Protein AF-A0A523CZY3-F1 (afdb_monomer_lite)

pLDDT: mean 94.45, std 6.7, range [57.03, 98.88]

Sequence (158 aa):
MQITEPMTLLTDYILAVGSLFFAVRLKATTHNQGQTCRKLWGLAFLFAAAAALLGGTYHGFSVYLGEFLHPALWNSTVYFIGLASGLMIAGTLSASLNRQDESVRWFLSGVGISLLGLGIQQSDLALHEHLNHNDLSHLILLGALYLFYRGSRLLQDR

Structure (mmCIF, N/CA/C/O backbone):
data_AF-A0A523CZY3-F1
#
_entry.id   AF-A0A523CZY3-F1
#
loop_
_atom_site.group_PDB
_atom_site.id
_atom_site.type_symbol
_atom_site.label_atom_id
_atom_site.label_alt_id
_atom_site.label_comp_id
_atom_site.label_asym_id
_atom_site.label_entity_id
_atom_site.label_seq_id
_atom_site.pdbx_PDB_ins_code
_atom_site.Cartn_x
_atom_site.Cartn_y
_atom_site.Cartn_z
_atom_site.occupancy
_atom_site.B_iso_or_equiv
_atom_site.auth_seq_id
_atom_site.auth_comp_id
_atom_site.auth_asym_id
_atom_site.auth_atom_id
_atom_site.pdbx_PDB_model_num
ATOM 1 N N . MET A 1 1 ? 5.371 -8.272 -27.652 1.00 79.31 1 MET A N 1
ATOM 2 C CA . MET A 1 1 ? 5.458 -7.113 -26.741 1.00 79.31 1 MET A CA 1
ATOM 3 C C . MET A 1 1 ? 6.466 -7.476 -25.661 1.00 79.31 1 MET A C 1
ATOM 5 O O . MET A 1 1 ? 6.351 -8.567 -25.120 1.00 79.31 1 MET A O 1
ATOM 9 N N . GLN A 1 2 ? 7.490 -6.656 -25.446 1.00 92.31 2 GLN A N 1
ATOM 10 C CA . GLN A 1 2 ? 8.529 -6.831 -24.432 1.00 92.31 2 GLN A CA 1
ATOM 11 C C . GLN A 1 2 ? 8.036 -6.247 -23.107 1.00 92.31 2 GLN A C 1
ATOM 13 O O . GLN A 1 2 ? 7.510 -5.143 -23.097 1.00 92.31 2 GLN A O 1
ATOM 18 N N . ILE A 1 3 ? 8.206 -6.974 -22.007 1.00 94.69 3 ILE A N 1
ATOM 19 C CA . ILE A 1 3 ? 7.921 -6.471 -20.659 1.00 94.69 3 ILE A CA 1
ATOM 20 C C . ILE A 1 3 ? 9.267 -6.163 -20.003 1.00 94.69 3 ILE A C 1
ATOM 22 O O . ILE A 1 3 ? 10.130 -7.041 -19.992 1.00 94.69 3 ILE A O 1
ATOM 26 N N . THR A 1 4 ? 9.465 -4.934 -19.517 1.00 94.50 4 THR A N 1
ATOM 27 C CA . THR A 1 4 ? 10.772 -4.478 -19.006 1.00 94.50 4 THR A CA 1
ATOM 28 C C . THR A 1 4 ? 11.160 -5.223 -17.732 1.00 94.50 4 THR A C 1
ATOM 30 O O . THR A 1 4 ? 12.243 -5.794 -17.658 1.00 94.50 4 THR A O 1
ATOM 33 N N . GLU A 1 5 ? 10.248 -5.273 -16.759 1.00 94.38 5 GLU A N 1
ATOM 34 C CA . GLU A 1 5 ? 10.439 -5.956 -15.479 1.00 94.38 5 GLU A CA 1
ATOM 35 C C . GLU A 1 5 ? 9.238 -6.874 -15.189 1.00 94.38 5 GLU A C 1
ATOM 37 O O . GLU A 1 5 ? 8.293 -6.482 -14.499 1.00 94.38 5 GLU A O 1
ATOM 42 N N . PRO A 1 6 ? 9.209 -8.097 -15.750 1.00 95.50 6 PRO A N 1
ATOM 43 C CA . PRO A 1 6 ? 8.019 -8.949 -15.705 1.00 95.50 6 PRO A CA 1
ATOM 44 C C . PRO A 1 6 ? 7.641 -9.401 -14.295 1.00 95.50 6 PRO A C 1
ATOM 46 O O . PRO A 1 6 ? 6.455 -9.543 -13.999 1.00 95.50 6 PRO A O 1
ATOM 49 N N . MET A 1 7 ? 8.629 -9.605 -13.424 1.00 96.69 7 MET A N 1
ATOM 50 C CA . MET A 1 7 ? 8.381 -10.028 -12.047 1.00 96.69 7 MET A CA 1
ATOM 51 C C . MET A 1 7 ? 7.964 -8.864 -11.150 1.00 96.69 7 MET A C 1
ATOM 53 O O . MET A 1 7 ? 6.993 -9.022 -10.404 1.00 96.69 7 MET A O 1
ATOM 57 N N . THR A 1 8 ? 8.557 -7.678 -11.328 1.00 96.56 8 THR A N 1
ATOM 58 C CA . THR A 1 8 ? 8.118 -6.467 -10.624 1.00 96.56 8 THR A CA 1
ATOM 59 C C . THR A 1 8 ? 6.666 -6.145 -10.985 1.00 96.56 8 THR A C 1
ATOM 61 O O . THR A 1 8 ? 5.829 -6.005 -10.098 1.00 96.56 8 THR A O 1
ATOM 64 N N . LEU A 1 9 ? 6.325 -6.167 -12.284 1.00 97.62 9 LEU A N 1
ATOM 65 C CA . LEU A 1 9 ? 4.948 -6.030 -12.785 1.00 97.62 9 LEU A CA 1
ATOM 66 C C . LEU A 1 9 ? 3.992 -7.021 -12.104 1.00 97.62 9 LEU A C 1
ATOM 68 O O . LEU A 1 9 ? 2.909 -6.643 -11.653 1.00 97.62 9 LEU A O 1
ATOM 72 N N . LEU A 1 10 ? 4.369 -8.303 -12.063 1.00 98.00 10 LEU A N 1
ATOM 73 C CA . LEU A 1 10 ? 3.531 -9.355 -11.494 1.00 98.00 10 LEU A CA 1
ATOM 74 C C . LEU A 1 10 ? 3.296 -9.131 -9.998 1.00 98.00 10 LEU A C 1
ATOM 76 O O . LEU A 1 10 ? 2.154 -9.208 -9.538 1.00 98.00 10 LEU A O 1
ATOM 80 N N . THR A 1 11 ? 4.355 -8.863 -9.234 1.00 98.19 11 THR A N 1
ATOM 81 C CA . THR A 1 11 ? 4.254 -8.655 -7.785 1.00 98.19 11 THR A CA 1
ATOM 82 C C . THR A 1 11 ? 3.494 -7.376 -7.441 1.00 98.19 11 THR A C 1
ATOM 84 O O . THR A 1 11 ? 2.678 -7.402 -6.518 1.00 98.19 11 THR A O 1
ATOM 87 N N . ASP A 1 12 ? 3.642 -6.313 -8.231 1.00 98.44 12 ASP A N 1
ATOM 88 C CA . ASP A 1 12 ? 2.827 -5.100 -8.134 1.00 98.44 12 ASP A CA 1
ATOM 89 C C . ASP A 1 12 ? 1.341 -5.388 -8.360 1.00 98.44 12 ASP A C 1
ATOM 91 O O . ASP A 1 12 ? 0.480 -4.928 -7.609 1.00 98.44 12 ASP A O 1
ATOM 95 N N . TYR A 1 13 ? 0.997 -6.196 -9.362 1.00 98.69 13 TYR A N 1
ATOM 96 C CA . TYR A 1 13 ? -0.403 -6.531 -9.628 1.00 98.69 13 TYR A CA 1
ATOM 97 C C . TYR A 1 13 ? -0.991 -7.445 -8.547 1.00 98.69 13 TYR A C 1
ATOM 99 O O . TYR A 1 13 ? -2.154 -7.282 -8.171 1.00 98.69 13 TYR A O 1
ATOM 107 N N . ILE A 1 14 ? -0.193 -8.353 -7.977 1.00 98.69 14 ILE A N 1
ATOM 108 C CA . ILE A 1 14 ? -0.583 -9.134 -6.794 1.00 98.69 14 ILE A CA 1
ATOM 109 C C . ILE A 1 14 ? -0.837 -8.198 -5.602 1.00 98.69 14 ILE A C 1
ATOM 111 O O . ILE A 1 14 ? -1.865 -8.324 -4.928 1.00 98.69 14 ILE A O 1
ATOM 115 N N . LEU A 1 15 ? 0.052 -7.230 -5.364 1.00 98.69 15 LEU A N 1
ATOM 116 C CA . LEU A 1 15 ? -0.095 -6.214 -4.323 1.00 98.69 15 LEU A CA 1
ATOM 117 C C . LEU A 1 15 ? -1.354 -5.361 -4.544 1.00 98.69 15 LEU A C 1
ATOM 119 O O . LEU A 1 15 ? -2.098 -5.106 -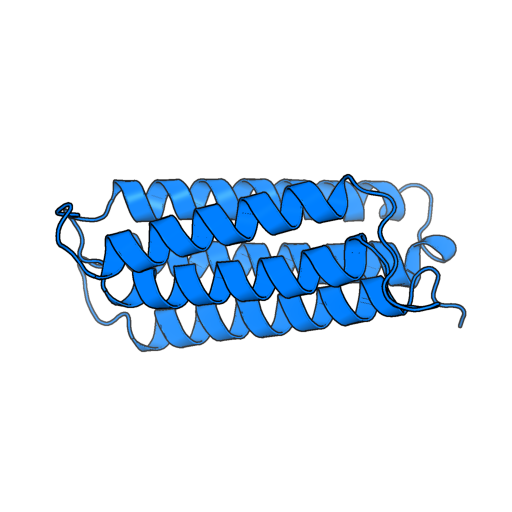3.591 1.00 98.69 15 LEU A O 1
ATOM 123 N N . ALA A 1 16 ? -1.643 -4.980 -5.790 1.00 98.81 16 ALA A N 1
ATOM 124 C CA . ALA A 1 16 ? -2.826 -4.217 -6.169 1.00 98.81 16 ALA A CA 1
ATOM 125 C C . ALA A 1 16 ? -4.119 -4.989 -5.875 1.00 98.81 16 ALA A C 1
ATOM 127 O O . ALA A 1 16 ? -5.013 -4.479 -5.194 1.00 98.81 16 ALA A O 1
ATOM 128 N N . VAL A 1 17 ? -4.201 -6.244 -6.326 1.00 98.81 17 VAL A N 1
ATOM 129 C CA . VAL A 1 17 ? -5.361 -7.118 -6.092 1.00 98.81 17 VAL A CA 1
ATOM 130 C C . VAL A 1 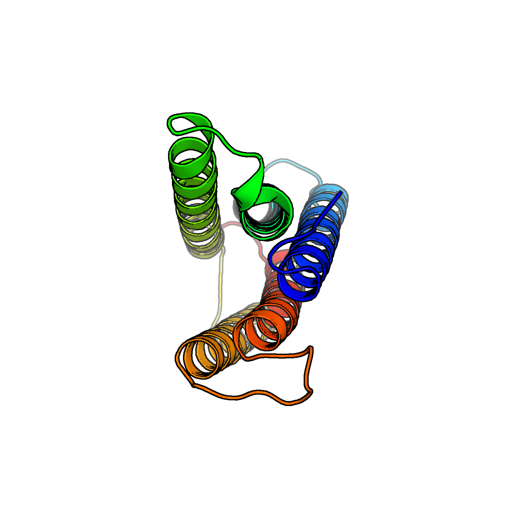17 ? -5.552 -7.388 -4.600 1.00 98.81 17 VAL A C 1
ATOM 132 O O . VAL A 1 17 ? -6.673 -7.278 -4.099 1.00 98.81 17 VAL A O 1
ATOM 135 N N . GLY A 1 18 ? -4.477 -7.692 -3.868 1.00 98.81 18 GLY A N 1
ATOM 136 C CA . GLY A 1 18 ? -4.527 -7.925 -2.425 1.00 98.81 18 GLY A CA 1
ATOM 137 C C . GLY A 1 18 ? -5.005 -6.696 -1.649 1.00 98.81 18 GLY A C 1
ATOM 138 O O . GLY A 1 18 ? -5.902 -6.794 -0.810 1.00 98.81 18 GLY A O 1
ATOM 139 N N . SER A 1 19 ? -4.483 -5.518 -1.988 1.00 98.75 19 SER A N 1
ATOM 140 C CA . SER A 1 19 ? -4.887 -4.247 -1.375 1.00 98.75 19 SER A CA 1
ATOM 141 C C . SER A 1 19 ? -6.349 -3.910 -1.675 1.00 98.75 19 SER A C 1
ATOM 143 O O . SER A 1 19 ? -7.103 -3.548 -0.769 1.00 98.75 19 SER A O 1
ATOM 145 N N . LEU A 1 20 ? -6.800 -4.110 -2.918 1.00 98.81 20 LEU A N 1
ATOM 146 C CA . LEU A 1 20 ? -8.201 -3.915 -3.292 1.00 98.81 20 LEU A CA 1
ATOM 147 C C . LEU A 1 20 ? -9.116 -4.887 -2.540 1.00 98.81 20 LEU A C 1
ATOM 149 O O . LEU A 1 20 ? -10.170 -4.490 -2.039 1.00 98.81 20 LEU A O 1
ATOM 153 N N . PHE A 1 21 ? -8.700 -6.147 -2.406 1.00 98.75 21 PHE A N 1
ATOM 154 C CA . PHE A 1 21 ? -9.416 -7.137 -1.612 1.00 98.75 21 PHE A CA 1
ATOM 155 C C . PHE A 1 21 ? -9.564 -6.678 -0.154 1.00 98.75 21 PHE A C 1
ATOM 157 O O . PHE A 1 21 ? -10.675 -6.712 0.380 1.00 98.75 21 PHE A O 1
ATOM 164 N N . PHE A 1 22 ? -8.502 -6.174 0.483 1.00 98.62 22 PHE A N 1
ATOM 165 C CA . PHE A 1 22 ? -8.580 -5.629 1.845 1.00 98.62 22 PHE A CA 1
ATOM 166 C C . PHE A 1 22 ? -9.536 -4.435 1.938 1.00 98.62 22 PHE A C 1
ATOM 168 O O . PHE A 1 22 ? -10.375 -4.408 2.843 1.00 98.62 22 PHE A O 1
ATOM 175 N N . ALA A 1 23 ? -9.485 -3.502 0.982 1.00 98.38 23 ALA A N 1
ATOM 176 C CA . ALA A 1 23 ? -10.388 -2.353 0.919 1.00 98.38 23 ALA A CA 1
ATOM 177 C C . ALA A 1 23 ? -11.863 -2.785 0.845 1.00 98.38 23 ALA A C 1
ATOM 179 O O . ALA A 1 23 ? -12.694 -2.344 1.645 1.00 98.38 23 ALA A O 1
ATOM 180 N N . VAL A 1 24 ? -12.190 -3.696 -0.079 1.00 97.69 24 VAL A N 1
ATOM 181 C CA . VAL A 1 24 ? -13.554 -4.210 -0.281 1.00 97.69 24 VAL A CA 1
ATOM 182 C C . VAL A 1 24 ? -14.039 -4.966 0.952 1.00 97.69 24 VAL A C 1
ATOM 184 O O . VAL A 1 24 ? -15.159 -4.741 1.415 1.00 97.69 24 VAL A O 1
ATOM 187 N N . ARG A 1 25 ? -13.203 -5.838 1.525 1.00 96.81 25 ARG A N 1
ATOM 188 C CA . ARG A 1 25 ? -13.568 -6.630 2.706 1.00 96.81 25 ARG A CA 1
ATOM 189 C C . ARG A 1 25 ? -13.750 -5.764 3.945 1.00 96.81 25 ARG A C 1
ATOM 191 O O . ARG A 1 25 ? -14.665 -6.030 4.718 1.00 96.81 25 ARG A O 1
ATOM 198 N N . LEU A 1 26 ? -12.920 -4.740 4.137 1.00 95.31 26 LEU A N 1
ATOM 199 C CA . LEU A 1 26 ? -13.064 -3.814 5.259 1.00 95.31 26 LEU A CA 1
ATOM 200 C C . LEU A 1 26 ? -14.341 -2.976 5.110 1.00 95.31 26 LEU A C 1
ATOM 202 O O . LEU A 1 26 ? -15.122 -2.878 6.060 1.00 95.31 26 LEU A O 1
ATOM 206 N N . LYS A 1 27 ? -14.613 -2.462 3.902 1.00 93.62 27 LYS A N 1
ATOM 207 C CA . LYS A 1 27 ? -15.857 -1.746 3.579 1.00 93.62 27 LYS A CA 1
ATOM 208 C C . LYS A 1 27 ? -17.091 -2.610 3.839 1.00 93.62 27 LYS A C 1
ATOM 210 O O . LYS A 1 27 ? -18.039 -2.125 4.444 1.00 93.62 27 LYS A O 1
ATOM 215 N N . ALA A 1 28 ? -17.062 -3.884 3.448 1.00 90.69 28 ALA A N 1
ATOM 216 C CA . ALA A 1 28 ? -18.165 -4.819 3.670 1.00 90.69 28 ALA A CA 1
ATOM 217 C C . ALA A 1 28 ? -18.463 -5.073 5.158 1.00 90.69 28 ALA A C 1
ATOM 219 O O . ALA A 1 28 ? -19.579 -5.434 5.491 1.00 90.69 28 ALA A O 1
ATOM 220 N N . THR A 1 29 ? -17.487 -4.878 6.050 1.00 86.38 29 THR A N 1
ATOM 221 C CA . THR A 1 29 ? -17.675 -4.977 7.510 1.00 86.38 29 THR A CA 1
ATOM 222 C C . THR A 1 29 ? -17.941 -3.629 8.188 1.00 86.38 29 THR A C 1
ATOM 224 O O . THR A 1 29 ? -18.098 -3.566 9.408 1.00 86.38 29 THR A O 1
ATOM 227 N N . THR A 1 30 ? -17.976 -2.542 7.412 1.00 84.56 30 THR A N 1
ATOM 228 C CA . THR A 1 30 ? -18.173 -1.179 7.909 1.00 84.56 30 THR A CA 1
ATOM 229 C C . THR A 1 30 ? -19.651 -0.802 7.795 1.00 84.56 30 THR A C 1
ATOM 231 O O . THR A 1 30 ? -20.086 -0.251 6.785 1.00 84.56 30 THR A O 1
ATOM 234 N N . HIS A 1 31 ? -20.436 -1.115 8.826 1.00 69.50 31 HIS A N 1
ATOM 235 C CA . HIS A 1 31 ? -21.859 -0.768 8.908 1.00 69.50 31 HIS A CA 1
ATOM 236 C C . HIS A 1 31 ? -22.067 0.369 9.930 1.00 69.50 31 HIS A C 1
ATOM 238 O O . HIS A 1 31 ? -21.618 0.241 11.064 1.00 69.50 31 HIS A O 1
ATOM 244 N N . ASN A 1 32 ? -22.784 1.435 9.539 1.00 61.97 32 ASN A N 1
ATOM 245 C CA . ASN A 1 32 ? -23.269 2.573 10.360 1.00 61.97 32 ASN A CA 1
ATOM 246 C C . ASN A 1 32 ? -22.369 3.822 10.540 1.00 61.97 32 ASN A C 1
ATOM 248 O O . ASN A 1 32 ? -21.200 3.877 10.150 1.00 61.97 32 ASN A O 1
ATOM 252 N N . GLN A 1 33 ? -23.004 4.883 11.064 1.00 57.03 33 GLN A N 1
ATOM 253 C CA . GLN A 1 33 ? -22.395 6.145 11.508 1.00 57.03 33 GLN A CA 1
ATOM 254 C C . GLN A 1 33 ? -21.421 5.871 12.677 1.00 57.03 33 GLN A C 1
ATOM 256 O O . GLN A 1 33 ? -21.720 5.030 13.518 1.00 57.03 33 GLN A O 1
ATOM 261 N N . GLY A 1 34 ? -20.256 6.538 12.709 1.00 65.88 34 GLY A N 1
ATOM 262 C CA . GLY A 1 34 ? -19.225 6.338 13.750 1.00 65.88 34 GLY A CA 1
ATOM 263 C C . GLY A 1 34 ? -18.161 5.261 13.464 1.00 65.88 34 GLY A C 1
ATOM 264 O O . GLY A 1 34 ? -17.721 4.576 14.382 1.00 65.88 34 GLY A O 1
ATOM 265 N N . GLN A 1 35 ? -17.768 5.066 12.194 1.00 84.06 35 GLN A N 1
ATOM 266 C CA . GLN A 1 35 ? -16.633 4.197 11.805 1.00 84.06 35 GLN A CA 1
ATOM 267 C C . GLN A 1 35 ? -15.645 4.904 10.862 1.00 84.06 35 GLN A C 1
ATOM 269 O O . GLN A 1 35 ? -15.196 4.356 9.851 1.00 84.06 35 GLN A O 1
ATOM 274 N N . THR A 1 36 ? -15.356 6.165 11.157 1.00 92.75 36 THR A N 1
ATOM 275 C CA . THR A 1 36 ? -14.407 7.026 10.445 1.00 92.75 36 THR A CA 1
ATOM 276 C C . THR A 1 36 ? -13.043 6.358 10.308 1.00 92.75 36 THR A C 1
ATOM 278 O O . THR A 1 36 ? -12.510 6.311 9.198 1.00 92.75 36 THR A O 1
ATOM 281 N N . CYS A 1 37 ? -12.525 5.741 11.375 1.00 94.19 37 CYS A N 1
ATOM 282 C CA . CYS A 1 37 ? -11.226 5.069 11.353 1.00 94.19 37 CYS A CA 1
ATOM 283 C C . CYS A 1 37 ? -11.160 3.954 10.300 1.00 94.19 37 CYS A C 1
ATOM 285 O O . CYS A 1 37 ? -10.229 3.902 9.494 1.00 94.19 37 CYS A O 1
ATOM 287 N N . ARG A 1 38 ? -12.189 3.101 10.234 1.00 94.94 38 ARG A N 1
ATOM 288 C CA . ARG A 1 38 ? -12.277 1.994 9.268 1.00 94.94 38 ARG A CA 1
ATOM 289 C C . ARG A 1 38 ? -12.485 2.488 7.843 1.00 94.94 38 ARG A C 1
ATOM 291 O O . ARG A 1 38 ? -11.919 1.912 6.918 1.00 94.94 38 ARG A O 1
ATOM 298 N N . LYS A 1 39 ? -13.253 3.567 7.652 1.00 95.44 39 LYS A N 1
ATOM 299 C CA . LYS A 1 39 ? -13.440 4.198 6.334 1.00 95.44 39 LYS A CA 1
ATOM 300 C C . LYS A 1 39 ? -12.129 4.762 5.792 1.00 95.44 39 LYS A C 1
ATOM 302 O O . LYS A 1 39 ? -11.818 4.524 4.628 1.00 95.44 39 LYS A O 1
ATOM 307 N N . LEU A 1 40 ? -11.355 5.453 6.630 1.00 97.06 40 LEU A N 1
ATOM 308 C CA . LEU A 1 40 ? -10.042 5.988 6.264 1.00 97.06 40 LEU A CA 1
ATOM 309 C C . LEU A 1 40 ? -9.062 4.864 5.912 1.00 97.06 40 LEU A C 1
ATOM 311 O O . LEU A 1 40 ? -8.424 4.929 4.866 1.00 97.06 40 LEU A O 1
ATOM 315 N N . TRP A 1 41 ? -9.022 3.787 6.701 1.00 97.81 41 TRP A N 1
ATOM 316 C CA . TRP A 1 41 ? -8.233 2.593 6.374 1.00 97.81 41 TRP A CA 1
ATOM 317 C C . TRP A 1 41 ? -8.680 1.914 5.074 1.00 97.81 41 TRP A C 1
ATOM 319 O O . TRP A 1 41 ? -7.846 1.527 4.260 1.00 97.81 41 TRP A O 1
ATOM 329 N N . GLY A 1 42 ? -9.988 1.807 4.831 1.00 97.94 42 GLY A N 1
ATOM 330 C CA . GLY A 1 42 ? -10.519 1.257 3.582 1.00 97.94 42 GLY A CA 1
ATOM 331 C C . GLY A 1 42 ? -10.114 2.090 2.367 1.00 97.94 42 GLY A C 1
ATOM 332 O O . GLY A 1 42 ? -9.721 1.534 1.342 1.00 97.94 42 GLY A O 1
ATOM 333 N N . LEU A 1 43 ? -10.153 3.418 2.496 1.00 98.19 43 LEU A N 1
ATOM 334 C CA . LEU A 1 43 ? -9.699 4.336 1.456 1.00 98.19 43 LEU A CA 1
ATOM 335 C C . LEU A 1 43 ? -8.178 4.256 1.259 1.00 98.19 43 LEU A C 1
ATOM 337 O O . LEU A 1 43 ? -7.713 4.272 0.123 1.00 98.19 43 LEU A O 1
ATOM 341 N N . ALA A 1 44 ? -7.410 4.092 2.337 1.00 98.62 44 ALA A N 1
ATOM 342 C CA . ALA A 1 44 ? -5.969 3.889 2.262 1.00 98.62 44 ALA A CA 1
ATOM 343 C C . ALA A 1 44 ? -5.605 2.635 1.454 1.00 98.62 44 ALA A C 1
ATOM 345 O O . ALA A 1 44 ? -4.768 2.709 0.559 1.00 98.62 44 ALA A O 1
ATOM 346 N N . PHE A 1 45 ? -6.269 1.502 1.712 1.00 98.75 45 PHE A N 1
ATOM 347 C CA . PHE A 1 45 ? -6.065 0.274 0.935 1.00 98.75 45 PHE A CA 1
ATOM 348 C C . PHE A 1 45 ? -6.466 0.437 -0.537 1.00 98.75 45 PHE A C 1
ATOM 350 O O . PHE A 1 45 ? -5.810 -0.124 -1.411 1.00 98.75 45 PHE A O 1
ATOM 357 N N . LEU A 1 46 ? -7.503 1.228 -0.829 1.00 98.75 46 LEU A N 1
ATOM 358 C CA . LEU A 1 46 ? -7.896 1.529 -2.206 1.00 98.75 46 LEU A CA 1
ATOM 359 C C . LEU A 1 46 ? -6.818 2.339 -2.942 1.00 98.75 46 LEU A C 1
ATOM 361 O O . LEU A 1 46 ? -6.483 2.012 -4.078 1.00 98.75 46 LEU A O 1
ATOM 365 N N . PHE A 1 47 ? -6.244 3.362 -2.303 1.00 98.81 47 PHE A N 1
ATOM 366 C CA . PHE A 1 47 ? -5.150 4.133 -2.900 1.00 98.81 47 PHE A CA 1
ATOM 367 C C . PHE A 1 47 ? -3.848 3.335 -2.992 1.00 98.81 47 PHE A C 1
ATOM 369 O O . PHE A 1 47 ? -3.145 3.471 -3.987 1.00 98.81 47 PHE A O 1
ATOM 376 N N . ALA A 1 48 ? -3.562 2.447 -2.036 1.00 98.81 48 ALA A N 1
ATOM 377 C CA . ALA A 1 48 ? -2.450 1.504 -2.147 1.00 98.81 48 ALA A CA 1
ATOM 378 C C . ALA A 1 48 ? -2.633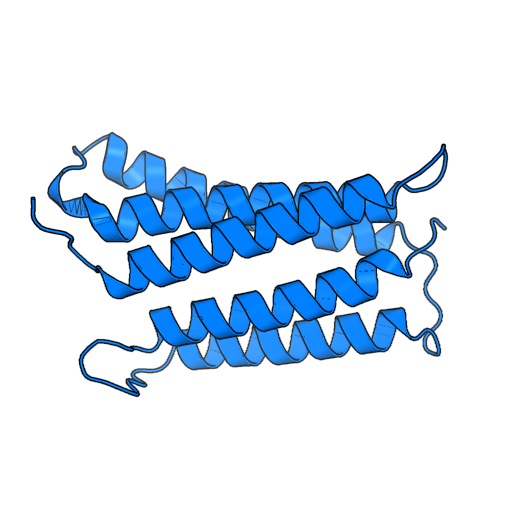 0.558 -3.348 1.00 98.81 48 ALA A C 1
ATOM 380 O O . ALA A 1 48 ? -1.686 0.319 -4.092 1.00 98.81 48 ALA A O 1
ATOM 381 N N . ALA A 1 49 ? -3.861 0.083 -3.591 1.00 98.88 49 ALA A N 1
ATOM 382 C CA . ALA A 1 49 ? -4.172 -0.730 -4.763 1.00 98.88 49 ALA A CA 1
ATOM 383 C C . ALA A 1 49 ? -3.950 0.034 -6.076 1.00 98.88 49 ALA A C 1
ATOM 385 O O . ALA A 1 49 ? -3.355 -0.497 -7.010 1.00 98.88 49 ALA A O 1
ATOM 386 N N . ALA A 1 50 ? -4.404 1.289 -6.137 1.00 98.81 50 ALA A N 1
ATOM 387 C CA . ALA A 1 50 ? -4.200 2.146 -7.300 1.00 98.81 50 ALA A CA 1
ATOM 388 C C . ALA A 1 50 ? -2.712 2.462 -7.524 1.00 98.81 50 ALA A C 1
ATOM 390 O O . ALA A 1 50 ? -2.248 2.405 -8.659 1.00 98.81 50 ALA A O 1
ATOM 391 N N . ALA A 1 51 ? -1.958 2.739 -6.457 1.00 98.75 51 ALA A N 1
ATOM 392 C CA . ALA A 1 51 ? -0.516 2.951 -6.525 1.00 98.75 51 ALA A CA 1
ATOM 393 C C . ALA A 1 51 ? 0.205 1.729 -7.103 1.00 98.75 51 ALA A C 1
ATOM 395 O O . ALA A 1 51 ? 0.945 1.872 -8.068 1.00 98.75 51 ALA A O 1
ATOM 396 N N . ALA A 1 52 ? -0.058 0.533 -6.572 1.00 98.75 52 ALA A N 1
ATOM 397 C CA . ALA A 1 52 ? 0.566 -0.700 -7.046 1.00 98.75 52 ALA A CA 1
ATOM 398 C C . ALA A 1 52 ? 0.181 -1.025 -8.502 1.00 98.75 52 ALA A C 1
ATOM 400 O O . ALA A 1 52 ? 1.022 -1.437 -9.292 1.00 98.75 52 ALA A O 1
ATOM 401 N N . LEU A 1 53 ? -1.066 -0.763 -8.912 1.00 98.75 53 LEU A N 1
ATOM 402 C CA . LEU A 1 53 ? -1.485 -0.940 -10.307 1.00 98.75 53 LEU A CA 1
ATOM 403 C C . LEU A 1 53 ? -0.721 -0.008 -11.265 1.00 98.75 53 LEU A C 1
ATOM 405 O O . LEU A 1 53 ? -0.281 -0.435 -12.337 1.00 98.75 53 LEU A O 1
ATOM 409 N N . LEU A 1 54 ? -0.563 1.266 -10.896 1.00 98.62 54 LEU A N 1
ATOM 410 C CA . LEU A 1 54 ? 0.187 2.240 -11.692 1.00 98.62 54 LEU A CA 1
ATOM 411 C C . LEU A 1 54 ? 1.693 1.939 -11.681 1.00 98.62 54 LEU A C 1
ATOM 413 O O . LEU A 1 54 ? 2.318 1.993 -12.738 1.00 98.62 54 LEU A O 1
ATOM 417 N N . GLY A 1 55 ? 2.248 1.554 -10.528 1.00 98.25 55 GLY A N 1
ATOM 418 C CA . GLY A 1 55 ? 3.632 1.105 -10.358 1.00 98.25 55 GLY A CA 1
ATOM 419 C C . GLY A 1 55 ? 3.953 -0.096 -11.240 1.00 98.25 55 GLY A C 1
ATOM 420 O O . GLY A 1 55 ? 4.844 -0.008 -12.080 1.00 98.25 55 GLY A O 1
ATOM 421 N N . GLY A 1 56 ? 3.136 -1.149 -11.182 1.00 98.06 56 GLY A N 1
ATOM 422 C CA . GLY A 1 56 ? 3.320 -2.324 -12.033 1.00 98.06 56 GLY A CA 1
ATOM 423 C C . GLY A 1 56 ? 3.238 -1.977 -13.514 1.00 98.06 56 GLY A C 1
ATOM 424 O O . GLY A 1 56 ? 4.046 -2.446 -14.311 1.00 98.06 56 GLY A O 1
ATOM 425 N N . THR A 1 57 ? 2.319 -1.087 -13.897 1.00 98.19 57 THR A N 1
ATOM 426 C CA . THR A 1 57 ? 2.210 -0.617 -15.288 1.00 98.19 57 THR A CA 1
ATOM 427 C C . THR A 1 57 ? 3.463 0.145 -15.728 1.00 98.19 57 THR A C 1
ATOM 429 O O . THR A 1 57 ? 3.940 -0.055 -16.844 1.00 98.19 57 THR A O 1
ATOM 432 N N . TYR A 1 58 ? 4.023 0.977 -14.850 1.00 98.00 58 TYR A N 1
ATOM 433 C CA . TYR A 1 58 ? 5.287 1.669 -15.081 1.00 98.00 58 TYR A CA 1
ATOM 434 C C . TYR A 1 58 ? 6.450 0.676 -15.247 1.00 98.00 58 TYR A C 1
ATOM 436 O O . TYR A 1 58 ? 7.125 0.709 -16.274 1.00 98.00 58 TYR A O 1
ATOM 444 N N . HIS A 1 59 ? 6.632 -0.262 -14.313 1.00 96.81 59 HIS A N 1
ATOM 445 C CA . HIS A 1 59 ? 7.712 -1.256 -14.353 1.00 96.81 59 HIS A CA 1
ATOM 446 C C . HIS A 1 59 ? 7.592 -2.232 -15.533 1.00 96.81 59 HIS A C 1
ATOM 448 O O . HIS A 1 59 ? 8.586 -2.593 -16.159 1.00 96.81 59 HIS A O 1
ATOM 454 N N . GLY A 1 60 ? 6.376 -2.649 -15.888 1.00 97.19 60 GLY A N 1
ATOM 455 C CA . GLY A 1 60 ? 6.159 -3.609 -16.966 1.00 97.19 60 GLY A CA 1
ATOM 456 C C . GLY A 1 60 ? 6.268 -3.009 -18.366 1.00 97.19 60 GLY A C 1
ATOM 457 O O . GLY A 1 60 ? 6.773 -3.667 -19.274 1.00 97.19 60 GLY A O 1
ATOM 458 N N . PHE A 1 61 ? 5.802 -1.772 -18.556 1.00 97.19 61 PHE A N 1
ATOM 459 C CA . PHE A 1 61 ? 5.596 -1.194 -19.887 1.00 97.19 61 PHE A CA 1
ATOM 460 C C . PHE A 1 61 ? 6.403 0.080 -20.152 1.00 97.19 61 PHE A C 1
ATOM 462 O O . PHE A 1 61 ? 6.129 0.755 -21.143 1.00 97.19 61 PHE A O 1
ATOM 469 N N . SER A 1 62 ? 7.405 0.398 -19.326 1.00 94.62 62 SER A N 1
ATOM 470 C CA . SER A 1 62 ? 8.228 1.616 -19.437 1.00 94.62 62 SER A CA 1
ATOM 471 C C . SER A 1 62 ? 8.752 1.897 -20.848 1.00 94.62 62 SER A C 1
ATOM 473 O O . SER A 1 62 ? 8.705 3.040 -21.291 1.00 94.62 62 SER A O 1
ATOM 475 N N . VAL A 1 63 ? 9.151 0.862 -21.598 1.00 95.00 63 VAL A N 1
ATOM 476 C CA . VAL A 1 63 ? 9.654 0.977 -22.983 1.00 95.00 63 VAL A CA 1
ATOM 477 C C . VAL A 1 63 ? 8.620 1.484 -23.997 1.00 95.00 63 VAL A C 1
ATOM 479 O O . VAL A 1 63 ? 8.987 1.906 -25.090 1.00 95.00 63 VAL A O 1
ATOM 482 N N . TYR A 1 64 ? 7.333 1.443 -23.656 1.00 96.06 64 TYR A N 1
ATOM 483 C CA . TYR A 1 64 ? 6.233 1.925 -24.497 1.00 96.06 64 TYR A CA 1
ATOM 484 C C . TYR A 1 64 ? 5.676 3.275 -24.042 1.00 96.06 64 TYR A C 1
ATOM 486 O O . TYR A 1 64 ? 4.788 3.825 -24.696 1.00 96.06 64 TYR A O 1
ATOM 494 N N . LEU A 1 65 ? 6.163 3.809 -22.922 1.00 94.44 65 LEU A N 1
ATOM 495 C CA . LEU A 1 65 ? 5.713 5.085 -22.389 1.00 94.44 65 LEU A CA 1
ATOM 496 C C . LEU A 1 65 ? 6.508 6.221 -23.040 1.00 94.44 65 LEU A C 1
ATOM 498 O O . LEU A 1 65 ? 7.732 6.258 -22.970 1.00 94.44 65 LEU A O 1
ATOM 502 N N . GLY A 1 66 ? 5.806 7.171 -23.661 1.00 95.75 66 GLY A N 1
ATOM 503 C CA . GLY A 1 66 ? 6.433 8.386 -24.187 1.00 95.75 66 GLY A CA 1
ATOM 504 C C . GLY A 1 66 ? 6.918 9.332 -23.081 1.00 95.75 66 GLY A C 1
ATOM 505 O O . GLY A 1 66 ? 6.567 9.170 -21.910 1.00 95.75 66 GLY A O 1
ATOM 506 N N . GLU A 1 67 ? 7.648 10.380 -23.472 1.00 95.38 67 GLU A N 1
ATOM 507 C CA . GLU A 1 67 ? 8.278 11.360 -22.565 1.00 95.38 67 GLU A CA 1
ATOM 508 C C . GLU A 1 67 ? 7.310 12.011 -21.566 1.00 95.38 67 GLU A C 1
ATOM 510 O O . GLU A 1 67 ? 7.705 12.373 -20.463 1.00 95.38 67 GLU A O 1
ATOM 515 N N . PHE A 1 68 ? 6.031 12.135 -21.931 1.00 96.44 68 PHE A N 1
ATOM 516 C CA . PHE A 1 68 ? 4.991 12.648 -21.042 1.00 96.44 68 PHE A CA 1
ATOM 517 C C . PHE A 1 68 ? 4.433 11.576 -20.091 1.00 96.44 68 PHE A C 1
ATOM 519 O O . PHE A 1 68 ? 4.306 11.810 -18.890 1.00 96.44 68 PHE A O 1
ATOM 526 N N . LEU A 1 69 ? 4.089 10.393 -20.615 1.00 95.56 69 LEU A N 1
ATOM 527 C CA . LEU A 1 69 ? 3.402 9.350 -19.843 1.00 95.56 69 LEU A CA 1
ATOM 528 C C . LEU A 1 69 ? 4.317 8.678 -18.819 1.00 95.56 69 LEU A C 1
ATOM 530 O O . LEU A 1 69 ? 3.846 8.319 -17.743 1.00 95.56 69 LEU A O 1
ATOM 534 N N . HIS A 1 70 ? 5.606 8.534 -19.130 1.00 97.06 70 HIS A N 1
ATOM 535 C CA . HIS A 1 70 ? 6.581 7.906 -18.244 1.00 97.06 70 HIS A CA 1
ATOM 536 C C . HIS A 1 70 ? 6.680 8.613 -16.872 1.00 97.06 70 HIS A C 1
ATOM 538 O O . HIS A 1 70 ? 6.375 7.981 -15.857 1.00 97.06 70 HIS A O 1
ATOM 544 N N . PRO A 1 71 ? 7.011 9.920 -16.789 1.00 97.44 71 PRO A N 1
ATOM 545 C CA . PRO A 1 71 ? 7.032 10.633 -15.512 1.00 97.44 71 PRO A CA 1
ATOM 546 C C . PRO A 1 71 ? 5.632 10.825 -14.915 1.00 97.44 71 PRO A C 1
ATOM 548 O O . PRO A 1 71 ? 5.490 10.807 -13.695 1.00 97.44 71 PRO A O 1
ATOM 551 N N . ALA A 1 72 ? 4.587 10.992 -15.734 1.00 97.94 72 ALA A N 1
ATOM 552 C CA . ALA A 1 72 ? 3.225 11.167 -15.230 1.00 97.94 72 ALA A CA 1
ATOM 553 C C . ALA A 1 72 ? 2.723 9.931 -14.465 1.00 97.94 72 ALA A C 1
ATOM 555 O O . ALA A 1 72 ? 2.130 10.079 -13.392 1.00 97.94 72 ALA A O 1
ATOM 556 N N . LEU A 1 73 ? 2.986 8.723 -14.979 1.00 97.81 73 LEU A N 1
ATOM 557 C CA . LEU A 1 73 ? 2.633 7.474 -14.303 1.00 97.81 73 LEU A CA 1
ATOM 558 C C . LEU A 1 73 ? 3.400 7.316 -12.993 1.00 97.81 73 LEU A C 1
ATOM 560 O O . LEU A 1 73 ? 2.776 7.090 -11.959 1.00 97.81 73 LEU A O 1
ATOM 564 N N . TRP A 1 74 ? 4.719 7.521 -13.011 1.00 98.19 74 TRP A N 1
ATOM 565 C CA . TRP A 1 74 ? 5.536 7.427 -11.801 1.00 98.19 74 TRP A CA 1
ATOM 566 C C . TRP A 1 74 ? 5.108 8.427 -10.720 1.00 98.19 74 TRP A C 1
ATOM 568 O O . TRP A 1 74 ? 4.875 8.050 -9.572 1.00 98.19 74 TRP A O 1
ATOM 578 N N . ASN A 1 75 ? 4.921 9.698 -11.086 1.00 98.38 75 ASN A N 1
ATOM 579 C CA . ASN A 1 75 ? 4.481 10.728 -10.145 1.00 98.38 75 ASN A CA 1
ATOM 580 C C . ASN A 1 75 ? 3.101 10.399 -9.558 1.00 98.38 75 ASN A C 1
ATOM 582 O O . ASN A 1 75 ? 2.880 10.581 -8.362 1.00 98.38 75 ASN A O 1
ATOM 586 N N . SER A 1 76 ? 2.186 9.864 -10.373 1.00 98.38 76 SER A N 1
ATOM 587 C CA . SER A 1 76 ? 0.867 9.420 -9.908 1.00 98.38 76 SER A CA 1
ATOM 588 C C . SER A 1 76 ? 0.972 8.274 -8.899 1.00 98.38 76 SER A C 1
ATOM 590 O O . SER A 1 76 ? 0.320 8.326 -7.855 1.00 98.38 76 SER A O 1
ATOM 592 N N . THR A 1 77 ? 1.834 7.284 -9.160 1.00 98.44 77 THR A N 1
ATOM 593 C CA . THR A 1 77 ? 2.149 6.206 -8.210 1.00 98.44 77 THR A CA 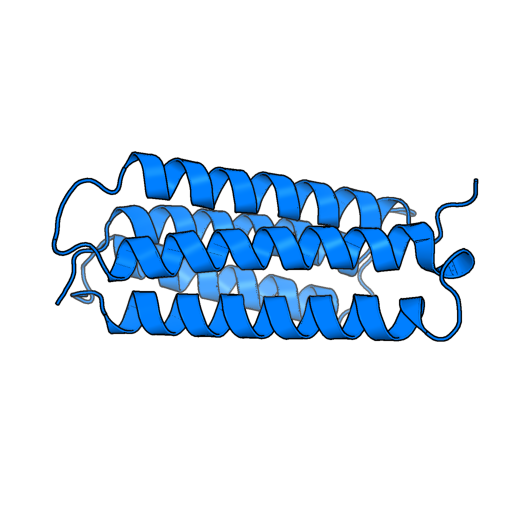1
ATOM 594 C C . THR A 1 77 ? 2.617 6.780 -6.875 1.00 98.44 77 THR A C 1
ATOM 596 O O . THR A 1 77 ? 2.038 6.466 -5.835 1.00 98.44 77 THR A O 1
ATOM 599 N N . VAL A 1 78 ? 3.600 7.686 -6.891 1.00 98.50 78 VAL A N 1
ATOM 600 C CA . VAL A 1 78 ? 4.153 8.304 -5.674 1.00 98.50 78 VAL A CA 1
ATOM 601 C C . VAL A 1 78 ? 3.093 9.106 -4.909 1.00 98.50 78 VAL A C 1
ATOM 603 O O . VAL A 1 78 ? 2.990 8.978 -3.686 1.00 98.50 78 VAL A O 1
ATOM 606 N N . TYR A 1 79 ? 2.254 9.888 -5.595 1.00 98.69 79 TYR A N 1
ATOM 607 C CA . TYR A 1 79 ? 1.167 10.623 -4.941 1.00 98.69 79 TYR A CA 1
ATOM 608 C C . TYR A 1 79 ? 0.142 9.694 -4.287 1.00 98.69 79 TYR A C 1
ATOM 610 O O . TYR A 1 79 ? -0.311 9.973 -3.174 1.00 98.69 79 TYR A O 1
ATOM 618 N N . PHE A 1 80 ? -0.201 8.571 -4.922 1.00 98.75 80 PHE A N 1
ATOM 619 C CA . PHE A 1 80 ? -1.112 7.589 -4.335 1.00 98.75 80 PHE A CA 1
ATOM 620 C C . PHE A 1 80 ? -0.493 6.837 -3.153 1.00 98.75 80 PHE A C 1
ATOM 622 O O . PHE A 1 80 ? -1.201 6.605 -2.173 1.00 98.75 80 PHE A O 1
ATOM 629 N N . ILE A 1 81 ? 0.813 6.544 -3.169 1.00 98.50 81 ILE A N 1
ATOM 630 C CA . ILE A 1 81 ? 1.535 6.019 -1.994 1.00 98.50 81 ILE A CA 1
ATOM 631 C C . ILE A 1 81 ? 1.448 7.012 -0.826 1.00 98.50 81 ILE A C 1
ATOM 633 O O . ILE A 1 81 ? 1.129 6.625 0.304 1.00 98.50 81 ILE A O 1
ATOM 637 N N . GLY A 1 82 ? 1.692 8.298 -1.095 1.00 98.38 82 GLY A N 1
ATOM 638 C CA . GLY A 1 82 ? 1.604 9.362 -0.095 1.00 98.38 82 GLY A CA 1
ATOM 639 C C . GLY A 1 82 ? 0.196 9.500 0.487 1.00 98.38 82 GLY A C 1
ATOM 640 O O . GLY A 1 82 ? 0.026 9.544 1.707 1.00 98.38 82 GLY A O 1
ATOM 641 N N . LEU A 1 83 ? -0.827 9.495 -0.371 1.00 98.56 83 LEU A N 1
ATOM 642 C CA . LEU A 1 83 ? -2.227 9.573 0.044 1.00 98.56 83 LEU A CA 1
ATOM 643 C C . LEU A 1 83 ? -2.656 8.346 0.856 1.00 98.56 83 LEU A C 1
ATOM 645 O O . LEU A 1 83 ? -3.289 8.502 1.900 1.00 98.56 83 LEU A O 1
ATOM 649 N N . ALA A 1 84 ? -2.273 7.140 0.427 1.00 98.69 84 ALA A N 1
ATOM 650 C CA . ALA A 1 84 ? -2.521 5.916 1.179 1.00 98.69 84 ALA A CA 1
ATOM 651 C C . ALA A 1 84 ? -1.906 6.010 2.581 1.00 98.69 84 ALA A C 1
ATOM 653 O O . ALA A 1 84 ? -2.618 5.856 3.571 1.00 98.69 84 ALA A O 1
ATOM 654 N N . SER A 1 85 ? -0.623 6.364 2.677 1.00 98.12 85 SER A N 1
ATOM 655 C CA . SER A 1 85 ? 0.089 6.532 3.951 1.00 98.12 85 SER A CA 1
ATOM 656 C C . SER A 1 85 ? -0.575 7.571 4.862 1.00 98.12 85 SER A C 1
ATOM 658 O O . SER A 1 85 ? -0.816 7.307 6.042 1.00 98.12 85 SER A O 1
ATOM 660 N N . GLY A 1 86 ? -0.947 8.734 4.318 1.00 98.56 86 GLY A N 1
ATOM 661 C CA . GLY A 1 86 ? -1.642 9.785 5.064 1.00 98.56 86 GLY A CA 1
ATOM 662 C C . GLY A 1 86 ? -2.994 9.325 5.618 1.00 98.56 86 GLY A C 1
ATOM 663 O O . GLY A 1 86 ? -3.319 9.594 6.775 1.00 98.56 86 GLY A O 1
ATOM 664 N N . LEU A 1 87 ? -3.758 8.563 4.832 1.00 98.56 87 LEU A N 1
ATOM 665 C CA . LEU A 1 87 ? -5.035 7.988 5.256 1.00 98.56 87 LEU A CA 1
ATOM 666 C C . LEU A 1 87 ? -4.870 6.885 6.310 1.00 98.56 87 LEU A C 1
ATOM 668 O O . LEU A 1 87 ? -5.689 6.812 7.225 1.00 98.56 87 LEU A O 1
ATOM 672 N N . MET A 1 88 ? -3.816 6.062 6.236 1.00 98.31 88 MET A N 1
ATOM 673 C CA . MET A 1 88 ? -3.491 5.074 7.279 1.00 98.31 88 MET A CA 1
ATOM 674 C C . MET A 1 88 ? -3.209 5.758 8.620 1.00 98.31 88 MET A C 1
ATOM 676 O O . MET A 1 88 ? -3.728 5.345 9.663 1.00 98.31 88 MET A O 1
ATOM 680 N N . ILE A 1 89 ? -2.431 6.843 8.594 1.00 97.75 89 ILE A N 1
ATOM 681 C CA . ILE A 1 89 ? -2.140 7.653 9.781 1.00 97.75 89 ILE A CA 1
ATOM 682 C C . ILE A 1 89 ? -3.432 8.278 10.312 1.00 97.75 89 ILE A C 1
ATOM 684 O O . ILE A 1 89 ? -3.756 8.091 11.483 1.00 97.75 89 ILE A O 1
ATOM 688 N N . ALA A 1 90 ? -4.211 8.952 9.462 1.00 97.38 90 ALA A N 1
ATOM 689 C CA . ALA A 1 90 ? -5.469 9.581 9.860 1.00 97.38 90 ALA A CA 1
ATOM 690 C C . ALA A 1 90 ? -6.463 8.565 10.451 1.00 97.38 90 ALA A C 1
ATOM 692 O O . ALA A 1 90 ? -7.045 8.808 11.508 1.00 97.38 90 ALA A O 1
ATOM 693 N N . GLY A 1 91 ? -6.606 7.394 9.822 1.00 96.44 91 GLY A N 1
ATOM 694 C CA . GLY A 1 91 ? -7.450 6.305 10.309 1.00 96.44 91 GLY A CA 1
ATOM 695 C C . GLY A 1 91 ? -7.029 5.825 11.694 1.00 96.44 91 GLY A C 1
ATOM 696 O O . GLY A 1 91 ? -7.871 5.677 12.576 1.00 96.44 91 GLY A O 1
ATOM 697 N N . THR A 1 92 ? -5.726 5.669 11.921 1.00 95.44 92 THR A N 1
ATOM 698 C CA . THR A 1 92 ? -5.169 5.271 13.225 1.00 95.44 92 THR A CA 1
ATOM 699 C C . THR A 1 92 ? -5.339 6.356 14.289 1.00 95.44 92 THR A C 1
ATOM 701 O O . THR A 1 92 ? -5.702 6.053 15.422 1.00 95.44 92 THR A O 1
ATOM 704 N N . LEU A 1 93 ? -5.134 7.629 13.939 1.00 95.12 93 LEU A N 1
ATOM 705 C CA . LEU A 1 93 ? -5.319 8.760 14.856 1.00 95.12 93 LEU A CA 1
ATOM 706 C C . LEU A 1 93 ? -6.786 8.971 15.243 1.00 95.12 93 LEU A C 1
ATOM 708 O O . LEU A 1 93 ? -7.060 9.409 16.356 1.00 95.12 93 LEU A O 1
ATOM 712 N N . SER A 1 94 ? -7.721 8.644 14.351 1.00 93.81 94 SER A N 1
ATOM 713 C CA . SER A 1 94 ? -9.161 8.701 14.631 1.00 93.81 94 SER A CA 1
ATOM 714 C C . SER A 1 94 ? -9.686 7.520 15.456 1.00 93.81 94 SER A C 1
ATOM 716 O O . SER A 1 94 ? -10.843 7.542 15.867 1.00 93.81 94 SER A O 1
ATOM 718 N N . ALA A 1 95 ? -8.859 6.497 15.706 1.00 93.06 95 ALA A N 1
ATOM 719 C CA . ALA A 1 95 ? -9.261 5.311 16.450 1.00 93.06 95 ALA A CA 1
ATOM 720 C C . ALA A 1 95 ? -8.996 5.419 17.958 1.00 93.06 95 ALA A C 1
ATOM 722 O O . ALA A 1 95 ? -7.966 5.950 18.395 1.00 93.06 95 ALA A O 1
ATOM 723 N N . SER A 1 96 ? -9.915 4.876 18.753 1.00 90.06 96 SER A N 1
ATOM 724 C CA . SER A 1 96 ? -9.712 4.606 20.174 1.00 90.06 96 SER A CA 1
ATOM 725 C C . SER A 1 96 ? -8.807 3.383 20.316 1.00 90.06 96 SER A C 1
ATOM 727 O O . SER A 1 96 ? -9.121 2.312 19.797 1.00 90.06 96 SER A O 1
ATOM 729 N N . LEU A 1 97 ? -7.644 3.568 20.944 1.00 86.56 97 LEU A N 1
ATOM 730 C CA . LEU A 1 97 ? -6.606 2.545 21.069 1.00 86.56 97 LEU A CA 1
ATOM 731 C C . LEU A 1 97 ? -6.093 2.495 22.505 1.00 86.56 97 LEU A C 1
ATOM 733 O O . LEU A 1 97 ? -5.513 3.465 22.998 1.00 86.56 97 LEU A O 1
ATOM 737 N N . ASN A 1 98 ? -6.218 1.338 23.141 1.00 86.69 98 ASN A N 1
ATOM 738 C CA . ASN A 1 98 ? -5.505 0.993 24.361 1.00 86.69 98 ASN A CA 1
ATOM 739 C C . ASN A 1 98 ? -4.300 0.113 24.029 1.00 86.69 98 ASN A C 1
ATOM 741 O O . ASN A 1 98 ? -4.336 -0.724 23.133 1.00 86.69 98 ASN A O 1
ATOM 745 N N . ARG A 1 99 ? -3.213 0.248 24.798 1.00 78.75 99 ARG A N 1
ATOM 746 C CA . ARG A 1 99 ? -1.970 -0.518 24.559 1.00 78.75 99 ARG A CA 1
ATOM 747 C C . ARG A 1 99 ? -2.159 -2.038 24.626 1.00 78.75 99 ARG A C 1
ATOM 749 O O . ARG A 1 99 ? -1.332 -2.766 24.089 1.00 78.75 99 ARG A O 1
ATOM 756 N N . GLN A 1 100 ? -3.200 -2.499 25.318 1.00 81.44 100 GLN A N 1
ATOM 757 C CA . GLN A 1 100 ? -3.524 -3.918 25.472 1.00 81.44 100 GLN A CA 1
ATOM 758 C C . GLN A 1 100 ? -4.420 -4.448 24.343 1.00 81.44 100 GLN A C 1
ATOM 760 O O . GLN A 1 100 ? -4.639 -5.657 24.264 1.00 81.44 100 GLN A O 1
ATOM 765 N N . ASP A 1 101 ? -4.909 -3.573 23.460 1.00 88.50 101 ASP A N 1
ATOM 766 C CA . ASP A 1 101 ? -5.795 -3.977 22.380 1.00 88.50 101 ASP A CA 1
ATOM 767 C C . ASP A 1 101 ? -5.055 -4.858 21.379 1.00 88.50 101 ASP A C 1
ATOM 769 O O . ASP A 1 101 ? -3.918 -4.603 20.969 1.00 88.50 101 ASP A O 1
ATOM 773 N N . GLU A 1 102 ? -5.746 -5.895 20.917 1.00 92.31 102 GLU A N 1
ATOM 774 C CA . GLU A 1 102 ? -5.214 -6.777 19.888 1.00 92.31 102 GLU A CA 1
ATOM 775 C C . GLU A 1 102 ? -4.888 -6.011 18.593 1.00 92.31 102 GLU A C 1
ATOM 777 O O . GLU A 1 102 ? -3.911 -6.346 17.921 1.00 92.31 102 GLU A O 1
ATOM 782 N N . SER A 1 103 ? -5.640 -4.947 18.283 1.00 92.19 103 SER A N 1
ATOM 783 C CA . SER A 1 103 ? -5.398 -4.063 17.137 1.00 92.19 103 SER A CA 1
ATOM 784 C C . SER A 1 103 ? -3.974 -3.499 17.137 1.00 92.19 103 SER A C 1
ATOM 786 O O . SER A 1 103 ? -3.307 -3.537 16.104 1.00 92.19 103 SER A O 1
ATOM 788 N N . VAL A 1 104 ? -3.469 -3.052 18.291 1.00 93.38 104 VAL A N 1
ATOM 789 C CA . VAL A 1 104 ? -2.132 -2.457 18.427 1.00 93.38 104 VAL A CA 1
ATOM 790 C C . VAL A 1 104 ? -1.044 -3.464 18.074 1.00 93.38 104 VAL A C 1
ATOM 792 O O . VAL A 1 104 ? -0.096 -3.109 17.378 1.00 93.38 104 VAL A O 1
ATOM 795 N N . ARG A 1 105 ? -1.188 -4.731 18.482 1.00 95.50 105 ARG A N 1
ATOM 796 C CA . ARG A 1 105 ? -0.223 -5.786 18.126 1.00 95.50 105 ARG A CA 1
ATOM 797 C C . ARG A 1 105 ? -0.158 -5.986 16.615 1.00 95.50 105 ARG A C 1
ATOM 799 O O . ARG A 1 105 ? 0.935 -6.013 16.062 1.00 95.50 105 ARG A O 1
ATOM 806 N N . TRP A 1 106 ? -1.312 -6.039 15.949 1.00 97.06 106 TRP A N 1
ATOM 807 C CA . TRP A 1 106 ? -1.376 -6.131 14.490 1.00 97.06 106 TRP A CA 1
ATOM 808 C C . TRP A 1 106 ? -0.704 -4.933 13.804 1.00 97.06 106 TRP A C 1
ATOM 810 O O . TRP A 1 106 ? 0.067 -5.133 12.866 1.00 97.06 106 TRP A O 1
ATOM 820 N N . PHE A 1 107 ? -0.928 -3.706 14.291 1.00 96.31 107 PHE A N 1
ATOM 821 C CA . PHE A 1 107 ? -0.27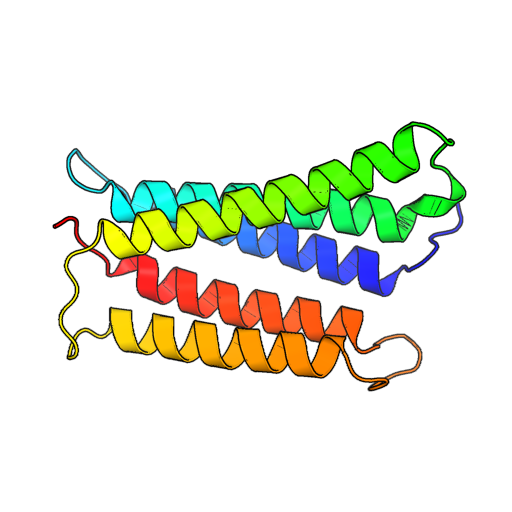5 -2.508 13.750 1.00 96.31 107 PHE A CA 1
ATOM 822 C C . PHE A 1 107 ? 1.239 -2.512 13.970 1.00 96.31 107 PHE A C 1
ATOM 824 O O . PHE A 1 107 ? 1.983 -2.259 13.027 1.00 96.31 107 PHE A O 1
ATOM 831 N N . LEU A 1 108 ? 1.715 -2.842 15.172 1.00 96.56 108 LEU A N 1
ATOM 832 C CA . LEU A 1 108 ? 3.151 -2.899 15.461 1.00 96.56 108 LEU A CA 1
ATOM 833 C C . LEU A 1 108 ? 3.857 -3.976 14.632 1.00 96.56 108 LEU A C 1
ATOM 835 O O . LEU A 1 108 ? 4.928 -3.716 14.084 1.00 96.56 108 LEU A O 1
ATOM 839 N N . SER A 1 109 ? 3.248 -5.154 14.479 1.00 97.44 109 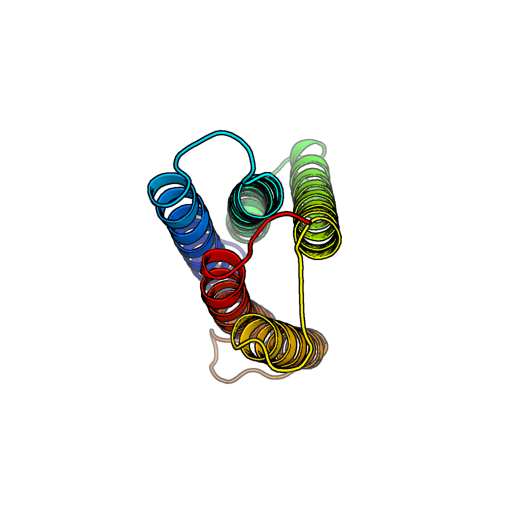SER A N 1
ATOM 840 C CA . SER A 1 109 ? 3.767 -6.188 13.582 1.00 97.44 109 SER A CA 1
ATOM 841 C C . SER A 1 109 ? 3.774 -5.711 12.128 1.00 97.44 109 SER A C 1
ATOM 843 O O . SER A 1 109 ? 4.776 -5.892 11.447 1.00 97.44 109 SER A O 1
ATOM 845 N N . GLY A 1 110 ? 2.709 -5.050 11.662 1.00 97.62 110 GLY A N 1
ATOM 846 C CA . GLY A 1 110 ? 2.646 -4.465 10.318 1.00 97.62 110 GLY A CA 1
ATOM 847 C C . GLY A 1 110 ? 3.757 -3.446 10.062 1.00 97.62 110 GLY A C 1
ATOM 848 O O . GLY A 1 110 ? 4.424 -3.517 9.032 1.00 97.62 110 GLY A O 1
ATOM 849 N N . VAL A 1 111 ? 4.027 -2.552 11.019 1.00 97.81 111 VAL A N 1
ATOM 850 C CA . VAL A 1 111 ? 5.155 -1.607 10.954 1.00 97.81 111 VAL A CA 1
ATOM 851 C C . VAL A 1 111 ? 6.488 -2.353 10.898 1.00 97.81 111 VAL A C 1
ATOM 853 O O . VAL A 1 111 ? 7.299 -2.065 10.024 1.00 97.81 111 VAL A O 1
ATOM 856 N N . GLY A 1 112 ? 6.705 -3.343 11.769 1.00 98.12 112 GLY A N 1
ATOM 857 C CA . GLY A 1 112 ? 7.936 -4.139 11.776 1.00 98.12 112 GLY A CA 1
ATOM 858 C C . GLY A 1 112 ? 8.194 -4.855 10.445 1.00 98.12 112 GLY A C 1
ATOM 859 O O . GLY A 1 112 ? 9.295 -4.770 9.905 1.00 98.12 112 GLY A O 1
ATOM 860 N N . ILE A 1 113 ? 7.169 -5.495 9.874 1.00 98.00 113 ILE A N 1
ATOM 861 C CA . ILE A 1 113 ? 7.261 -6.146 8.558 1.00 98.00 113 ILE A CA 1
ATOM 862 C C . ILE A 1 113 ? 7.479 -5.114 7.439 1.00 98.00 113 ILE A C 1
ATOM 864 O O . ILE A 1 113 ? 8.266 -5.369 6.532 1.00 98.00 113 ILE A O 1
ATOM 868 N N . SER A 1 114 ? 6.862 -3.930 7.518 1.00 97.12 114 SER A N 1
ATOM 869 C CA . SER A 1 114 ? 7.079 -2.855 6.534 1.00 97.12 114 SER A CA 1
ATOM 870 C C . SER A 1 114 ? 8.530 -2.365 6.538 1.00 97.12 114 SER A C 1
ATOM 872 O O . SER A 1 114 ? 9.120 -2.172 5.479 1.00 97.12 114 SER A O 1
ATOM 874 N N . LEU A 1 115 ? 9.127 -2.206 7.724 1.00 97.69 115 LEU A N 1
ATOM 875 C CA . LEU A 1 115 ? 10.531 -1.812 7.873 1.00 97.69 115 LEU A CA 1
ATOM 876 C C . LEU A 1 115 ? 11.491 -2.892 7.358 1.00 97.69 115 LEU A C 1
ATOM 878 O O . LEU A 1 115 ? 12.490 -2.559 6.727 1.00 97.69 115 LEU A O 1
ATOM 882 N N . LEU A 1 116 ? 11.176 -4.175 7.571 1.00 96.44 116 LEU A N 1
ATOM 883 C CA . LEU A 1 116 ? 11.927 -5.277 6.959 1.00 96.44 116 LEU A CA 1
ATOM 884 C C . LEU A 1 116 ? 11.850 -5.232 5.429 1.00 96.44 116 LEU A C 1
ATOM 886 O O . LEU A 1 116 ? 12.874 -5.380 4.768 1.00 96.44 116 LEU A O 1
ATOM 890 N N . GLY A 1 117 ? 10.661 -4.987 4.872 1.00 95.69 117 GLY A N 1
ATOM 891 C CA . GLY A 1 117 ? 10.471 -4.824 3.429 1.00 95.69 117 GLY A CA 1
ATOM 892 C C . GLY A 1 117 ? 11.294 -3.668 2.861 1.00 95.69 117 GLY A C 1
ATOM 893 O O . GLY A 1 117 ? 11.966 -3.848 1.849 1.00 95.69 117 GLY A O 1
ATOM 894 N N . LEU A 1 118 ? 11.317 -2.521 3.551 1.00 95.06 118 LEU A N 1
ATOM 895 C CA . LEU A 1 118 ? 12.143 -1.366 3.183 1.00 95.06 118 LEU A CA 1
ATOM 896 C C . LEU A 1 118 ? 13.643 -1.695 3.216 1.00 95.06 118 LEU A C 1
ATOM 898 O O . LEU A 1 118 ? 14.367 -1.346 2.289 1.00 95.06 118 LEU A O 1
ATOM 902 N N . GLY A 1 119 ? 14.108 -2.382 4.263 1.00 95.62 119 GLY A N 1
ATOM 903 C CA . GLY A 1 119 ? 15.507 -2.799 4.375 1.00 95.62 119 GLY A CA 1
ATOM 904 C C . GLY A 1 119 ? 15.926 -3.756 3.257 1.00 95.62 119 GLY A C 1
ATOM 905 O O . GLY A 1 119 ? 17.020 -3.625 2.719 1.00 95.62 119 GLY A O 1
ATOM 906 N N . ILE A 1 120 ? 15.041 -4.678 2.867 1.00 94.62 120 ILE A N 1
ATOM 907 C CA . ILE A 1 120 ? 15.272 -5.581 1.733 1.00 94.62 120 ILE A CA 1
ATOM 908 C C . ILE A 1 120 ? 15.292 -4.810 0.416 1.00 94.62 120 ILE A C 1
ATOM 910 O O . ILE A 1 120 ? 16.199 -5.031 -0.376 1.00 94.62 120 ILE A O 1
ATOM 914 N N . GLN A 1 121 ? 14.356 -3.884 0.196 1.00 94.44 121 GLN A N 1
ATOM 915 C CA . GLN A 1 121 ? 14.306 -3.073 -1.024 1.00 94.44 121 GLN A CA 1
ATOM 916 C C . GLN A 1 121 ? 15.601 -2.281 -1.261 1.00 94.44 121 GLN A C 1
ATOM 918 O O . GLN A 1 121 ? 16.022 -2.127 -2.399 1.00 94.44 121 GLN A O 1
ATOM 923 N N . GLN A 1 122 ? 16.241 -1.791 -0.197 1.00 93.81 122 GLN A N 1
ATOM 924 C CA . GLN A 1 122 ? 17.503 -1.041 -0.271 1.00 93.81 122 GLN A CA 1
ATOM 925 C C . GLN A 1 122 ? 18.755 -1.930 -0.354 1.00 93.81 122 GLN A C 1
ATOM 927 O O . GLN A 1 122 ? 19.873 -1.423 -0.288 1.00 93.81 122 GLN A O 1
ATOM 932 N N . SER A 1 123 ? 18.584 -3.247 -0.453 1.00 92.38 123 SER A N 1
ATOM 933 C CA . SER A 1 123 ? 19.679 -4.211 -0.550 1.00 92.38 123 SER A CA 1
ATOM 934 C C . SER A 1 123 ? 19.807 -4.765 -1.967 1.00 92.38 123 SER A C 1
ATOM 936 O O . SER A 1 123 ? 18.842 -4.781 -2.718 1.00 92.38 123 SER A O 1
ATOM 938 N N . ASP A 1 124 ? 20.962 -5.341 -2.297 1.00 88.56 124 ASP A N 1
ATOM 939 C CA . ASP A 1 124 ? 21.172 -6.061 -3.563 1.00 88.56 124 ASP A CA 1
ATOM 940 C C . ASP A 1 124 ? 20.725 -7.536 -3.497 1.00 88.56 124 ASP A C 1
ATOM 942 O O . ASP A 1 124 ? 21.203 -8.387 -4.250 1.00 88.56 124 ASP A O 1
ATOM 946 N N . LEU A 1 125 ? 19.835 -7.885 -2.562 1.00 86.88 125 LEU A N 1
ATOM 947 C CA . LEU A 1 125 ? 19.412 -9.267 -2.356 1.00 86.88 125 LEU A CA 1
ATOM 948 C C . LEU A 1 125 ? 18.612 -9.779 -3.564 1.00 86.88 125 LEU A C 1
ATOM 950 O O . LEU A 1 125 ? 17.602 -9.196 -3.948 1.00 86.88 125 LEU A O 1
ATOM 954 N N . ALA A 1 126 ? 19.028 -10.909 -4.131 1.00 88.12 126 ALA A N 1
ATOM 955 C CA . ALA A 1 126 ? 18.278 -11.638 -5.148 1.00 88.12 126 ALA A CA 1
ATOM 956 C C . ALA A 1 126 ? 18.186 -13.110 -4.742 1.00 88.12 126 ALA A C 1
ATOM 958 O O . ALA A 1 126 ? 19.200 -13.795 -4.617 1.00 88.12 126 ALA A O 1
ATOM 959 N N . LEU A 1 127 ? 16.965 -13.589 -4.489 1.00 81.06 127 LEU A N 1
ATOM 960 C CA . LEU A 1 127 ? 16.719 -14.978 -4.083 1.00 81.06 127 LEU A CA 1
ATOM 961 C C . LEU A 1 127 ? 16.714 -15.932 -5.281 1.00 81.06 127 LEU A C 1
ATOM 963 O O . LEU A 1 127 ? 16.996 -17.118 -5.129 1.00 81.06 127 LEU A O 1
ATOM 967 N N . HIS A 1 128 ? 16.365 -15.421 -6.461 1.00 85.00 128 HIS A N 1
ATOM 968 C CA . HIS A 1 128 ? 16.342 -16.163 -7.715 1.00 85.00 128 HIS A CA 1
ATOM 969 C C . HIS A 1 128 ? 16.692 -15.227 -8.876 1.00 85.00 128 HIS A C 1
ATOM 971 O O . HIS A 1 128 ? 16.536 -14.015 -8.759 1.00 85.00 128 HIS A O 1
ATOM 977 N N . GLU A 1 129 ? 17.061 -15.786 -10.030 1.00 80.88 129 GLU A N 1
ATOM 978 C CA . GLU A 1 129 ? 17.359 -15.050 -11.275 1.00 80.88 129 GLU A CA 1
ATOM 979 C C . GLU A 1 129 ? 16.254 -14.063 -11.698 1.00 80.88 129 GLU A C 1
ATOM 981 O O . GLU A 1 129 ? 16.515 -13.058 -12.352 1.00 80.88 129 GLU A O 1
ATOM 986 N N . HIS A 1 130 ? 15.012 -14.330 -11.293 1.00 83.44 130 HIS A N 1
ATOM 987 C CA . HIS A 1 130 ? 13.849 -13.500 -11.601 1.00 83.44 130 HIS A CA 1
ATOM 988 C C . HIS A 1 130 ? 13.173 -12.940 -10.340 1.00 83.44 130 HIS A C 1
ATOM 990 O O . HIS A 1 130 ? 12.144 -12.297 -10.457 1.00 83.44 130 HIS A O 1
ATOM 996 N N . LEU A 1 131 ? 13.703 -13.204 -9.140 1.00 89.75 131 LEU A N 1
ATOM 997 C CA . LEU A 1 131 ? 13.124 -12.728 -7.881 1.00 89.75 131 LEU A CA 1
ATOM 998 C C . LEU A 1 131 ? 14.169 -11.913 -7.121 1.00 89.75 131 LEU A C 1
ATOM 1000 O O . LEU A 1 131 ? 15.004 -12.467 -6.393 1.00 89.75 131 LEU A O 1
ATOM 1004 N N . ASN A 1 132 ? 14.121 -10.601 -7.317 1.00 93.44 132 ASN A N 1
ATOM 1005 C CA . ASN A 1 132 ? 15.051 -9.644 -6.734 1.00 93.44 132 ASN A CA 1
ATOM 1006 C C . ASN A 1 132 ? 14.478 -8.973 -5.468 1.00 93.44 132 ASN A C 1
ATOM 1008 O O . ASN A 1 132 ? 13.417 -9.337 -4.950 1.00 93.44 132 ASN A O 1
ATOM 1012 N N . HIS A 1 133 ? 15.212 -7.992 -4.949 1.00 91.62 133 HIS A N 1
ATOM 1013 C CA . HIS A 1 133 ? 14.859 -7.226 -3.760 1.00 91.62 133 HIS A CA 1
ATOM 1014 C C . HIS A 1 133 ? 13.549 -6.444 -3.916 1.00 91.62 133 HIS A C 1
ATOM 1016 O O . HIS A 1 133 ? 12.794 -6.361 -2.947 1.00 91.62 133 HIS A O 1
ATOM 1022 N N . ASN A 1 134 ? 13.238 -5.917 -5.107 1.00 93.00 134 ASN A N 1
ATOM 1023 C CA . ASN A 1 134 ? 11.980 -5.211 -5.368 1.00 93.00 134 ASN A CA 1
ATOM 1024 C C . ASN A 1 134 ? 10.802 -6.175 -5.263 1.00 93.00 134 ASN A C 1
ATOM 1026 O O . ASN A 1 134 ? 9.883 -5.933 -4.479 1.00 93.00 134 ASN A O 1
ATOM 1030 N N . ASP A 1 135 ? 10.882 -7.316 -5.947 1.00 95.44 135 ASP A N 1
ATOM 1031 C CA . ASP A 1 135 ? 9.840 -8.344 -5.917 1.00 95.44 135 ASP A CA 1
ATOM 1032 C C . ASP A 1 135 ? 9.577 -8.833 -4.489 1.00 95.44 135 ASP A C 1
ATOM 1034 O O . ASP A 1 135 ? 8.435 -8.926 -4.028 1.00 95.44 135 ASP A O 1
ATOM 1038 N N . LEU A 1 136 ? 10.657 -9.115 -3.754 1.00 95.06 136 LEU A N 1
ATOM 1039 C CA . LEU A 1 136 ? 10.572 -9.563 -2.372 1.00 95.06 136 LEU A CA 1
ATOM 1040 C C . LEU A 1 136 ? 9.983 -8.473 -1.471 1.00 95.06 136 LEU A C 1
ATOM 1042 O O . LEU A 1 136 ? 9.140 -8.771 -0.622 1.00 95.06 136 LEU A O 1
ATOM 1046 N N . SER A 1 137 ? 10.365 -7.212 -1.679 1.00 96.25 137 SER A N 1
ATOM 1047 C CA . SER A 1 137 ? 9.813 -6.082 -0.933 1.00 96.25 137 SER A CA 1
ATOM 1048 C C . SER A 1 137 ? 8.308 -5.921 -1.162 1.00 96.25 137 SER A C 1
ATOM 1050 O O . SER A 1 137 ? 7.582 -5.689 -0.197 1.00 96.25 137 SER A O 1
ATOM 1052 N N . HIS A 1 138 ? 7.809 -6.142 -2.384 1.00 97.56 138 HIS A N 1
ATOM 1053 C CA . HIS A 1 138 ? 6.380 -6.087 -2.708 1.00 97.56 138 HIS A CA 1
ATOM 1054 C C . HIS A 1 138 ? 5.589 -7.191 -1.998 1.00 97.56 138 HIS A C 1
ATOM 1056 O O . HIS A 1 138 ? 4.531 -6.932 -1.418 1.00 97.56 138 HIS A O 1
ATOM 1062 N N . LEU A 1 139 ? 6.118 -8.418 -1.975 1.00 96.75 139 LEU A N 1
ATOM 1063 C CA . LEU A 1 139 ? 5.490 -9.538 -1.266 1.00 96.75 139 LEU A CA 1
ATOM 1064 C C . LEU A 1 139 ? 5.479 -9.319 0.254 1.00 96.75 139 LEU A C 1
ATOM 1066 O O . LEU A 1 139 ? 4.478 -9.598 0.920 1.00 96.75 139 LEU A O 1
ATOM 1070 N N . ILE A 1 140 ? 6.563 -8.776 0.808 1.00 97.38 140 ILE A N 1
ATOM 1071 C CA . ILE A 1 140 ? 6.649 -8.421 2.229 1.00 97.38 140 ILE A CA 1
ATOM 1072 C C . ILE A 1 140 ? 5.687 -7.279 2.562 1.00 97.38 140 ILE A C 1
ATOM 1074 O O . ILE A 1 140 ? 4.978 -7.350 3.569 1.00 97.38 140 ILE A O 1
ATOM 1078 N N . LEU A 1 141 ? 5.600 -6.264 1.700 1.00 98.25 141 LEU A N 1
ATOM 1079 C CA . LEU A 1 141 ? 4.656 -5.162 1.837 1.00 98.25 141 LEU A CA 1
ATOM 1080 C C . LEU A 1 141 ? 3.211 -5.668 1.822 1.00 98.25 141 LEU A C 1
ATOM 1082 O O . LEU A 1 141 ? 2.419 -5.253 2.666 1.00 98.25 141 LEU A O 1
ATOM 1086 N N . LEU A 1 142 ? 2.864 -6.621 0.953 1.00 98.56 142 LEU A N 1
ATOM 1087 C CA . LEU A 1 142 ? 1.546 -7.259 0.980 1.00 98.56 142 LEU A CA 1
ATOM 1088 C C . LEU A 1 142 ? 1.278 -7.955 2.326 1.00 98.56 142 LEU A C 1
ATOM 1090 O O . LEU A 1 142 ? 0.181 -7.834 2.879 1.00 98.56 142 LEU A O 1
ATOM 1094 N N . GLY A 1 143 ? 2.283 -8.637 2.882 1.00 98.50 143 GLY A N 1
ATOM 1095 C CA . GLY A 1 143 ? 2.227 -9.214 4.226 1.00 98.50 143 GLY A CA 1
ATOM 1096 C C . GLY A 1 143 ? 1.976 -8.160 5.310 1.00 98.50 143 GLY A C 1
ATOM 1097 O O . GLY A 1 143 ? 1.110 -8.347 6.165 1.00 98.50 143 GLY A O 1
ATOM 1098 N N . ALA A 1 144 ? 2.658 -7.016 5.250 1.00 98.56 144 ALA A N 1
ATOM 1099 C CA . ALA A 1 144 ? 2.419 -5.899 6.161 1.00 98.56 144 ALA A CA 1
ATOM 1100 C C . ALA A 1 144 ? 1.000 -5.322 6.020 1.00 98.56 144 ALA A C 1
ATOM 1102 O O . ALA A 1 144 ? 0.310 -5.127 7.024 1.00 98.56 144 ALA A O 1
ATOM 1103 N N . LEU A 1 145 ? 0.524 -5.113 4.788 1.00 98.62 145 LEU A N 1
ATOM 1104 C CA . LEU A 1 145 ? -0.835 -4.639 4.511 1.00 98.62 145 LEU A CA 1
ATOM 1105 C C . LEU A 1 145 ? -1.897 -5.612 5.029 1.00 98.62 145 LEU A C 1
ATOM 1107 O O . LEU A 1 145 ? -2.923 -5.168 5.543 1.00 98.62 145 LEU A O 1
ATOM 1111 N N . TYR A 1 146 ? -1.644 -6.922 4.978 1.00 98.69 146 TYR A N 1
ATOM 1112 C CA . TYR A 1 146 ? -2.515 -7.912 5.607 1.00 98.69 146 TYR A CA 1
ATOM 1113 C C . TYR A 1 146 ? -2.597 -7.722 7.130 1.00 98.69 146 TYR A C 1
ATOM 1115 O O . TYR A 1 146 ? -3.693 -7.751 7.695 1.00 98.69 146 TYR A O 1
ATOM 1123 N N . LEU A 1 147 ? -1.469 -7.488 7.808 1.00 98.56 147 LEU A N 1
ATOM 1124 C CA . LEU A 1 147 ? -1.451 -7.233 9.254 1.00 98.56 147 LEU A CA 1
ATOM 1125 C C . LEU A 1 147 ? -2.212 -5.945 9.596 1.00 98.56 147 LEU A C 1
ATOM 1127 O O . LEU A 1 147 ? -3.056 -5.946 10.494 1.00 98.56 147 LEU A O 1
ATOM 1131 N N . PHE A 1 148 ? -2.015 -4.877 8.823 1.00 98.44 148 PHE A N 1
ATOM 1132 C CA . PHE A 1 148 ? -2.794 -3.647 8.966 1.00 98.44 148 PHE A CA 1
ATOM 1133 C C . PHE A 1 148 ? -4.288 -3.860 8.704 1.00 98.44 148 PHE A C 1
ATOM 1135 O O . PHE A 1 148 ? -5.131 -3.330 9.429 1.00 98.44 148 PHE A O 1
ATOM 1142 N N . TYR A 1 149 ? -4.653 -4.688 7.726 1.00 98.25 149 TYR A N 1
ATOM 1143 C CA . TYR A 1 149 ? -6.043 -5.063 7.478 1.00 98.25 149 TYR A CA 1
ATOM 1144 C C . TYR A 1 149 ? -6.647 -5.793 8.690 1.00 98.25 149 TYR A C 1
ATOM 1146 O O . TYR A 1 149 ? -7.754 -5.474 9.127 1.00 98.25 149 TYR A O 1
ATOM 1154 N N . ARG A 1 150 ? -5.909 -6.726 9.301 1.00 97.56 150 ARG A N 1
ATOM 1155 C CA . ARG A 1 150 ? -6.345 -7.412 10.528 1.00 97.56 150 ARG A CA 1
ATOM 1156 C C . ARG A 1 150 ? -6.550 -6.438 11.687 1.00 97.56 150 ARG A C 1
ATOM 1158 O O . ARG A 1 150 ? -7.584 -6.529 12.347 1.00 97.56 150 ARG A O 1
ATOM 1165 N N . GLY A 1 151 ? -5.626 -5.497 11.882 1.00 96.06 151 GLY A N 1
ATOM 1166 C CA . GLY A 1 151 ? -5.729 -4.454 12.905 1.00 96.06 151 GLY A CA 1
ATOM 1167 C C . GLY A 1 151 ? -6.902 -3.499 12.669 1.00 96.06 151 GLY A C 1
ATOM 1168 O O . GLY A 1 151 ? -7.695 -3.259 13.577 1.00 96.06 151 GLY A O 1
ATOM 1169 N N . SER A 1 152 ? -7.072 -3.012 11.436 1.00 95.69 152 SER A N 1
ATOM 1170 C CA . SER A 1 152 ? -8.123 -2.048 11.068 1.00 95.69 152 SER A CA 1
ATOM 1171 C C . SER A 1 152 ? -9.542 -2.575 11.297 1.00 95.69 152 SER A C 1
ATOM 1173 O O . SER A 1 152 ? -10.414 -1.818 11.718 1.00 95.69 152 SER A O 1
ATOM 1175 N N . ARG A 1 153 ? -9.782 -3.881 11.124 1.00 94.38 153 ARG A N 1
ATOM 1176 C CA . ARG A 1 153 ? -11.081 -4.509 11.436 1.00 94.38 153 ARG A CA 1
ATOM 1177 C C . ARG A 1 153 ? -11.480 -4.413 12.909 1.00 94.38 153 ARG A C 1
ATOM 1179 O O . ARG A 1 153 ? -12.663 -4.524 13.217 1.00 94.38 153 ARG A O 1
ATOM 1186 N N . LEU A 1 154 ? -10.508 -4.263 13.805 1.00 93.50 154 LEU A N 1
ATOM 1187 C CA . LEU A 1 154 ? -10.722 -4.211 15.251 1.00 93.50 154 LEU A CA 1
ATOM 1188 C C . LEU A 1 154 ? -10.884 -2.777 15.772 1.00 93.50 154 LEU A C 1
ATOM 1190 O O . LEU A 1 154 ? -11.252 -2.597 16.927 1.00 93.50 154 LEU A O 1
ATOM 1194 N N . LEU A 1 155 ? -10.634 -1.763 14.938 1.00 92.44 155 LEU A N 1
ATOM 1195 C CA . LEU A 1 155 ? -10.691 -0.364 15.357 1.00 92.44 155 LEU A CA 1
ATOM 1196 C C . LEU A 1 155 ? -12.114 0.085 15.686 1.00 92.44 155 LEU A C 1
ATOM 1198 O O . LEU A 1 155 ? -13.081 -0.379 15.076 1.00 92.44 155 LEU A O 1
ATOM 1202 N N . GLN A 1 156 ? -12.215 1.029 16.611 1.00 90.56 156 GLN A N 1
ATOM 1203 C CA . GLN A 1 156 ? -13.421 1.788 16.926 1.00 90.56 156 GLN A CA 1
ATOM 1204 C C . GLN A 1 156 ? -13.059 3.274 16.902 1.00 90.56 156 GLN A C 1
ATOM 1206 O O . GLN A 1 156 ? -11.910 3.618 17.183 1.00 90.56 156 GLN A O 1
ATOM 1211 N N . ASP A 1 157 ? -14.001 4.139 16.527 1.00 89.69 157 ASP A N 1
ATOM 1212 C CA . ASP A 1 157 ? -13.782 5.589 16.571 1.00 89.69 157 ASP A CA 1
ATOM 1213 C C . ASP A 1 157 ? -13.532 6.053 18.022 1.00 89.69 157 ASP A C 1
ATOM 1215 O O . ASP A 1 157 ? -13.935 5.379 18.975 1.00 89.69 157 ASP A O 1
ATOM 1219 N N . ARG A 1 158 ? -12.807 7.167 18.176 1.00 85.75 158 ARG A N 1
ATOM 1220 C CA . ARG A 1 158 ? -12.611 7.848 19.468 1.00 85.75 158 ARG A CA 1
ATOM 1221 C C . ARG A 1 158 ? -13.879 8.494 20.001 1.00 85.75 158 ARG A C 1
ATOM 1223 O O . ARG A 1 158 ? -14.699 8.951 19.175 1.00 85.75 158 ARG A O 1
#

Foldseek 3Di:
DAWQQQLLLVLLQVLLVLLLVLLVVLVVLDDDDFLLLSPLLSVLSNLSSVLSNLRSCLRGCVVVADPVRNVVSVVSSVVSNVSSVVSNVVSVVQWDDDPPDPLVVLLVVLVVLLVVLVVLLPDQDAPDPNRTSSSSSSVSNSVSSVSNSVSSSRTGGD

Radius of gyration: 16.54 Å; chains: 1; bounding box: 44×29×52 Å

Secondary structure (DSSP, 8-state):
---SSHHHHHHHHHHHHHHHHHHHHHHHT--SSS-HHHHHHHHHHHHHHHHHHHHHHHHHHGGG--TTHHHHHHHHHHHHHHHHHHHHHHHHHTEE--TT-HHHHHHHHHHHHHHHHHHHHTS---SBTTB-HHHHHHHHHHHHHHHHHHHHTT-EE-